Protein AF-A0A957M4D3-F1 (afdb_monomer_lite)

Structure (mmCIF, N/CA/C/O backbone):
data_AF-A0A957M4D3-F1
#
_entry.id   AF-A0A957M4D3-F1
#
loop_
_atom_site.group_PDB
_atom_site.id
_atom_site.type_symbol
_atom_site.label_atom_id
_atom_site.label_alt_id
_atom_site.label_comp_id
_atom_site.label_asym_id
_atom_site.label_entity_id
_atom_site.label_seq_id
_atom_site.pdbx_PDB_ins_code
_atom_site.Cartn_x
_atom_site.Cartn_y
_atom_site.Cartn_z
_atom_site.occupancy
_atom_site.B_iso_or_equiv
_atom_site.auth_seq_id
_atom_site.auth_comp_id
_atom_site.auth_asym_id
_atom_site.auth_atom_id
_atom_site.pdbx_PDB_model_num
ATOM 1 N N . ARG A 1 1 ? -1.184 6.207 -18.037 1.00 58.88 1 ARG A N 1
ATOM 2 C CA . ARG A 1 1 ? -1.026 7.655 -18.324 1.00 58.88 1 ARG A CA 1
ATOM 3 C C . ARG A 1 1 ? 0.369 8.044 -17.871 1.00 58.88 1 ARG A C 1
ATOM 5 O O . ARG A 1 1 ? 0.631 7.922 -16.687 1.00 58.88 1 ARG A O 1
ATOM 12 N N . GLU A 1 2 ? 1.253 8.446 -18.778 1.00 75.62 2 GLU A N 1
ATOM 13 C CA . GLU A 1 2 ? 2.665 8.744 -18.450 1.00 75.62 2 GLU A CA 1
ATOM 14 C C . GLU A 1 2 ? 2.966 10.249 -18.407 1.00 75.62 2 GLU A C 1
ATOM 16 O O . GLU A 1 2 ? 4.112 10.660 -18.290 1.00 75.62 2 GLU A O 1
ATOM 21 N N . GLU A 1 3 ? 1.929 11.088 -18.462 1.00 86.38 3 GLU A N 1
ATOM 22 C CA . GLU A 1 3 ? 2.058 12.551 -18.428 1.00 86.38 3 GLU A CA 1
ATOM 23 C C . GLU A 1 3 ? 2.701 13.062 -17.128 1.00 86.38 3 GLU A C 1
ATOM 25 O O . GLU A 1 3 ? 3.349 14.106 -17.121 1.00 86.38 3 GLU A O 1
ATOM 30 N N . TYR A 1 4 ? 2.525 12.338 -16.016 1.00 91.50 4 TYR A N 1
ATOM 31 C CA . TYR A 1 4 ? 3.084 12.703 -14.720 1.00 91.50 4 TYR A CA 1
ATOM 32 C C . TYR A 1 4 ? 3.399 11.459 -13.889 1.00 91.50 4 TYR A C 1
ATOM 34 O O . TYR A 1 4 ? 2.565 10.560 -13.777 1.00 91.50 4 TYR A O 1
ATOM 42 N N . GLY A 1 5 ? 4.568 11.440 -13.240 1.00 90.00 5 GLY A N 1
ATOM 43 C CA . GLY A 1 5 ? 5.095 10.259 -12.542 1.00 90.00 5 GLY A CA 1
ATOM 44 C C . GLY A 1 5 ? 4.193 9.688 -11.440 1.00 90.00 5 GLY A C 1
ATOM 45 O O . GLY A 1 5 ? 4.304 8.512 -11.116 1.00 90.00 5 GLY A O 1
ATOM 46 N N . ARG A 1 6 ? 3.265 10.487 -10.892 1.00 90.25 6 ARG A N 1
ATOM 47 C CA . ARG A 1 6 ? 2.242 10.009 -9.943 1.00 90.25 6 ARG A CA 1
ATOM 48 C C . ARG A 1 6 ? 1.200 9.090 -10.592 1.00 90.25 6 ARG A C 1
ATOM 50 O O . ARG A 1 6 ? 0.654 8.239 -9.906 1.00 90.25 6 ARG A O 1
ATOM 57 N N . TYR A 1 7 ? 0.883 9.296 -11.870 1.00 89.81 7 TYR A N 1
ATOM 58 C CA . TYR A 1 7 ? -0.169 8.562 -12.590 1.00 89.81 7 TYR A CA 1
ATOM 59 C C . TYR A 1 7 ? 0.367 7.386 -13.408 1.00 89.81 7 TYR A C 1
ATOM 61 O O . TYR A 1 7 ? -0.412 6.548 -13.864 1.00 89.81 7 TYR A O 1
ATOM 69 N N . GLY A 1 8 ? 1.677 7.346 -13.632 1.00 90.19 8 GLY A N 1
ATOM 70 C CA . GLY A 1 8 ? 2.323 6.273 -14.362 1.00 90.19 8 GLY A CA 1
ATOM 71 C C . GLY A 1 8 ? 3.817 6.509 -14.488 1.00 90.19 8 GLY A C 1
ATOM 72 O O . GLY A 1 8 ? 4.278 7.628 -14.709 1.00 90.19 8 GLY A O 1
ATOM 73 N N . ASN A 1 9 ? 4.569 5.428 -14.337 1.00 94.69 9 ASN A N 1
ATOM 74 C CA . ASN A 1 9 ? 6.011 5.398 -14.496 1.00 94.69 9 ASN A CA 1
ATOM 75 C C . ASN A 1 9 ? 6.387 4.041 -15.120 1.00 94.69 9 ASN A C 1
ATOM 77 O O . ASN A 1 9 ? 5.974 3.017 -14.568 1.00 94.69 9 ASN A O 1
ATOM 81 N N . PRO A 1 10 ? 7.160 3.996 -16.223 1.00 95.44 10 PRO A N 1
ATOM 82 C CA . PRO A 1 10 ? 7.487 2.740 -16.906 1.00 95.44 10 PRO A CA 1
ATOM 83 C C . PRO A 1 10 ? 8.154 1.690 -16.007 1.00 95.44 10 PRO A C 1
ATOM 85 O O . PRO A 1 10 ? 7.844 0.502 -16.093 1.00 95.44 10 PRO A O 1
ATOM 88 N N . THR A 1 11 ? 9.026 2.120 -15.093 1.00 95.94 11 THR A N 1
ATOM 89 C CA . THR A 1 11 ? 9.693 1.233 -14.132 1.00 95.94 11 THR A CA 1
ATOM 90 C C . THR A 1 11 ? 8.696 0.649 -13.137 1.00 95.94 11 THR A C 1
ATOM 92 O O . THR A 1 11 ? 8.738 -0.546 -12.854 1.00 95.94 11 THR A O 1
ATOM 95 N N . VAL A 1 12 ? 7.769 1.469 -12.636 1.00 96.75 12 VAL A N 1
ATOM 96 C CA . VAL A 1 12 ? 6.707 1.013 -11.726 1.00 96.75 12 VAL A CA 1
ATOM 97 C C . VAL A 1 12 ? 5.773 0.043 -12.447 1.00 96.75 12 VAL A C 1
ATOM 99 O O . VAL A 1 12 ? 5.488 -1.032 -11.923 1.00 96.75 12 VAL A O 1
ATOM 102 N N . ARG A 1 13 ? 5.392 0.350 -13.694 1.00 96.81 13 ARG A N 1
ATOM 103 C CA . ARG A 1 13 ? 4.512 -0.510 -14.493 1.00 96.81 13 ARG A CA 1
ATOM 104 C C . ARG A 1 13 ? 5.113 -1.890 -14.749 1.00 96.81 13 ARG A C 1
ATOM 106 O O . ARG A 1 13 ? 4.396 -2.887 -14.744 1.00 96.81 13 ARG A O 1
ATOM 113 N N . ALA A 1 14 ? 6.429 -1.969 -14.942 1.00 97.6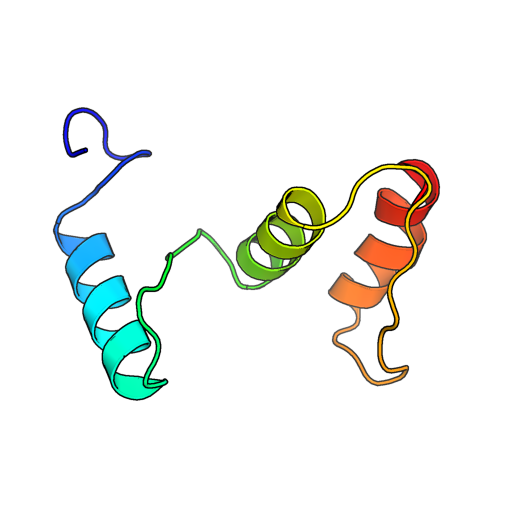9 14 ALA A N 1
ATOM 114 C CA . ALA A 1 14 ? 7.120 -3.246 -15.087 1.00 97.69 14 ALA A CA 1
ATOM 115 C C . ALA A 1 14 ? 7.029 -4.115 -13.817 1.00 97.69 14 ALA A C 1
ATOM 117 O O . ALA A 1 14 ? 6.937 -5.338 -13.925 1.00 97.69 14 ALA A O 1
ATOM 118 N N . VAL A 1 15 ? 7.041 -3.507 -12.625 1.00 97.94 15 VAL A N 1
ATOM 119 C CA . VAL A 1 15 ? 6.851 -4.222 -11.351 1.00 97.94 15 VAL A CA 1
ATOM 120 C C . VAL A 1 15 ? 5.398 -4.659 -11.190 1.00 97.94 15 VAL A C 1
ATOM 122 O O . VAL A 1 15 ? 5.156 -5.825 -10.889 1.00 97.94 15 VAL A O 1
ATOM 125 N N . GLU A 1 16 ? 4.442 -3.769 -11.459 1.00 97.88 16 GLU A N 1
ATOM 126 C CA . GLU A 1 16 ? 3.004 -4.078 -11.426 1.00 97.88 16 GLU A CA 1
ATOM 127 C C . GLU A 1 16 ? 2.667 -5.291 -12.297 1.00 97.88 16 GLU A C 1
ATOM 129 O O . GLU A 1 16 ? 2.084 -6.259 -11.814 1.00 97.88 16 GLU A O 1
ATOM 134 N N . ALA A 1 17 ? 3.119 -5.299 -13.554 1.00 98.31 17 ALA A N 1
ATOM 135 C CA . ALA A 1 17 ? 2.870 -6.408 -14.473 1.00 98.31 17 ALA A CA 1
ATOM 136 C C . ALA A 1 17 ? 3.471 -7.738 -13.981 1.00 98.31 17 ALA A C 1
ATOM 138 O O . ALA A 1 17 ? 2.865 -8.794 -14.157 1.00 98.31 17 ALA A O 1
ATOM 139 N N . LYS A 1 18 ? 4.653 -7.703 -13.350 1.00 98.50 18 LYS A N 1
ATOM 140 C CA . LYS A 1 18 ? 5.288 -8.902 -12.781 1.00 98.50 18 LYS A CA 1
ATOM 141 C C . LYS A 1 18 ? 4.516 -9.433 -11.577 1.00 98.50 18 LYS A C 1
ATOM 143 O O . LYS A 1 18 ? 4.304 -10.637 -11.505 1.00 98.50 18 LYS A O 1
ATOM 148 N N . ILE A 1 19 ? 4.096 -8.561 -10.659 1.00 98.44 19 ILE A N 1
ATOM 149 C CA . ILE A 1 19 ? 3.302 -8.962 -9.489 1.00 98.44 19 ILE A CA 1
ATOM 150 C C . ILE A 1 19 ? 1.964 -9.549 -9.943 1.00 98.44 19 ILE A C 1
ATOM 152 O O . ILE A 1 19 ? 1.613 -10.642 -9.513 1.00 98.44 19 ILE A O 1
ATOM 156 N N . ALA A 1 20 ? 1.264 -8.884 -10.869 1.00 98.69 20 ALA A N 1
ATOM 157 C CA . ALA A 1 20 ? -0.002 -9.380 -11.404 1.00 98.69 20 ALA A CA 1
ATOM 158 C C . ALA A 1 20 ? 0.144 -10.786 -12.011 1.00 98.69 20 ALA A C 1
ATOM 160 O O . ALA A 1 20 ? -0.652 -11.672 -11.715 1.00 98.69 20 ALA A O 1
ATOM 161 N N . ALA A 1 21 ? 1.204 -11.018 -12.793 1.00 98.62 21 ALA A N 1
ATOM 162 C CA . ALA A 1 21 ? 1.479 -12.328 -13.376 1.00 98.62 21 ALA A CA 1
ATOM 163 C C . ALA A 1 21 ? 1.783 -13.412 -12.325 1.00 98.62 21 ALA A C 1
ATOM 165 O O . ALA A 1 21 ? 1.359 -14.551 -12.501 1.00 98.62 21 ALA A O 1
ATOM 166 N N . LEU A 1 22 ? 2.500 -13.075 -11.245 1.00 98.62 22 LEU A N 1
ATOM 167 C CA . LEU A 1 22 ? 2.816 -14.016 -10.162 1.00 98.62 22 LEU A CA 1
ATOM 168 C C . LEU A 1 22 ? 1.577 -14.414 -9.352 1.00 98.62 22 LEU A C 1
ATOM 170 O O . LEU A 1 22 ? 1.435 -15.580 -8.998 1.00 98.62 22 LEU A O 1
ATOM 174 N N . GLU A 1 23 ? 0.676 -13.465 -9.102 1.00 98.38 23 GLU A N 1
ATOM 175 C CA . GLU A 1 23 ? -0.567 -13.687 -8.350 1.00 98.38 23 GLU A CA 1
ATOM 176 C C . GLU A 1 23 ? -1.711 -14.234 -9.227 1.00 98.38 23 GLU A C 1
ATOM 178 O O . GLU A 1 23 ? -2.798 -14.525 -8.730 1.00 98.38 23 GLU A O 1
ATOM 183 N N . GLY A 1 24 ? -1.506 -14.349 -10.546 1.00 98.44 24 GLY A N 1
ATOM 184 C CA . GLY A 1 24 ? -2.569 -14.703 -11.495 1.00 98.44 24 GLY A CA 1
ATOM 185 C C . GLY A 1 24 ? -3.685 -13.652 -11.579 1.00 98.44 24 GLY A C 1
ATOM 186 O O . GLY A 1 24 ? -4.816 -13.974 -11.943 1.00 98.44 24 GLY A O 1
ATOM 187 N N . ALA A 1 25 ? -3.384 -12.403 -11.222 1.00 98.19 25 ALA A N 1
ATOM 188 C CA . ALA A 1 25 ? -4.324 -11.292 -11.221 1.00 98.19 25 ALA A CA 1
ATOM 189 C C . ALA A 1 25 ? -4.391 -10.598 -12.591 1.00 98.19 25 ALA A C 1
ATOM 191 O O . ALA A 1 25 ? -3.449 -10.629 -13.383 1.00 98.19 25 ALA A O 1
ATOM 192 N N . GLN A 1 26 ? -5.510 -9.917 -12.855 1.00 98.25 26 GLN A N 1
ATOM 193 C CA . GLN A 1 26 ? -5.685 -9.128 -14.078 1.00 98.25 26 GLN A CA 1
ATOM 194 C C . GLN A 1 26 ? -4.741 -7.914 -14.131 1.00 98.25 26 GLN A C 1
ATOM 196 O O . GLN A 1 26 ? -4.272 -7.546 -15.207 1.00 98.25 26 GLN A O 1
ATOM 201 N N . ASP A 1 27 ? -4.492 -7.274 -12.987 1.00 97.50 27 ASP A N 1
ATOM 202 C CA . ASP A 1 27 ? -3.626 -6.103 -12.864 1.00 97.50 27 ASP A CA 1
ATOM 203 C C . ASP A 1 27 ? -3.106 -5.974 -11.424 1.00 97.50 27 ASP A C 1
ATOM 205 O O . ASP A 1 27 ? -3.594 -6.648 -10.514 1.00 97.50 27 ASP A O 1
ATOM 209 N N . ALA A 1 28 ? -2.133 -5.091 -11.215 1.00 97.50 28 ALA A N 1
ATOM 210 C CA . ALA A 1 28 ? -1.637 -4.715 -9.896 1.00 97.50 28 ALA A CA 1
ATOM 211 C C . ALA A 1 28 ? -1.299 -3.221 -9.852 1.00 97.50 28 ALA A C 1
ATOM 213 O O . ALA A 1 28 ? -1.024 -2.602 -10.879 1.00 97.50 28 ALA A O 1
ATOM 214 N N . ILE A 1 29 ? -1.285 -2.656 -8.644 1.00 96.38 29 ILE A N 1
ATOM 215 C CA . ILE A 1 29 ? -0.853 -1.282 -8.386 1.00 96.38 29 ILE A CA 1
ATOM 216 C C . ILE A 1 29 ? 0.268 -1.274 -7.351 1.00 96.38 29 ILE A C 1
ATOM 218 O O . ILE A 1 29 ? 0.173 -1.928 -6.311 1.00 96.38 29 ILE A O 1
ATOM 222 N N . VAL A 1 30 ? 1.333 -0.524 -7.627 1.00 96.69 30 VAL A N 1
ATOM 223 C CA . VAL A 1 30 ? 2.447 -0.337 -6.690 1.00 96.69 30 VAL A CA 1
ATOM 224 C C . VAL A 1 30 ? 2.330 1.025 -6.015 1.00 96.69 30 VAL A C 1
ATOM 226 O O . VAL A 1 30 ? 2.125 2.055 -6.653 1.00 96.69 30 VAL A O 1
ATOM 229 N N . VAL A 1 31 ? 2.493 1.030 -4.695 1.00 96.75 31 VAL A N 1
ATOM 230 C CA . VAL A 1 31 ? 2.385 2.220 -3.843 1.00 96.75 31 VAL A CA 1
ATOM 231 C C . VAL A 1 31 ? 3.591 2.339 -2.909 1.00 96.75 31 VAL A C 1
ATOM 233 O O . VAL A 1 31 ? 4.478 1.489 -2.900 1.00 96.75 31 VAL A O 1
ATOM 236 N N . SER A 1 32 ? 3.646 3.416 -2.123 1.00 96.75 32 SER A N 1
ATOM 237 C CA . SER A 1 32 ? 4.822 3.785 -1.324 1.00 96.75 32 SER A CA 1
ATOM 238 C C . SER A 1 32 ? 5.136 2.851 -0.149 1.00 96.75 32 SER A C 1
ATOM 240 O O . SER A 1 32 ? 6.272 2.838 0.317 1.00 96.75 32 SER A O 1
ATOM 242 N N . SER A 1 33 ? 4.156 2.102 0.365 1.00 97.81 33 SER A N 1
ATOM 243 C CA . SER A 1 33 ? 4.344 1.165 1.478 1.00 97.81 33 SER A CA 1
ATOM 244 C C . SER A 1 33 ? 3.220 0.131 1.553 1.00 97.81 33 SER A C 1
ATOM 246 O O . SER A 1 33 ? 2.152 0.316 0.969 1.00 97.81 33 SER A O 1
ATOM 248 N N . GLY A 1 34 ? 3.419 -0.929 2.342 1.00 97.12 34 GLY A N 1
ATOM 249 C CA . GLY A 1 34 ? 2.355 -1.898 2.630 1.00 97.12 34 GLY A CA 1
ATOM 250 C C . GLY A 1 34 ? 1.132 -1.252 3.290 1.00 97.12 34 GLY A C 1
ATOM 251 O O . GLY A 1 34 ? 0.002 -1.542 2.910 1.00 97.12 34 GLY A O 1
ATOM 252 N N . MET A 1 35 ? 1.341 -0.295 4.203 1.00 97.81 35 MET A N 1
ATOM 253 C CA . MET A 1 35 ? 0.228 0.449 4.800 1.00 97.81 35 MET A CA 1
ATOM 254 C C . MET A 1 35 ? -0.505 1.312 3.773 1.00 97.81 35 MET A C 1
ATOM 256 O O . MET A 1 35 ? -1.725 1.374 3.832 1.00 97.81 35 MET A O 1
ATOM 260 N N . ALA A 1 36 ? 0.189 1.920 2.805 1.00 98.06 36 ALA A N 1
ATOM 261 C CA . ALA A 1 36 ? -0.478 2.637 1.718 1.00 98.06 36 ALA A CA 1
ATOM 262 C C . ALA A 1 36 ? -1.334 1.697 0.854 1.00 98.06 36 ALA A C 1
ATOM 264 O O . ALA A 1 36 ? -2.411 2.094 0.424 1.00 98.06 36 ALA A O 1
ATOM 265 N N . ALA A 1 37 ? -0.895 0.451 0.636 1.00 97.94 37 ALA A N 1
ATOM 266 C CA . ALA A 1 37 ? -1.668 -0.529 -0.127 1.00 97.94 37 ALA A CA 1
ATOM 267 C C . ALA A 1 37 ? -2.957 -0.907 0.615 1.00 97.94 37 ALA A C 1
ATOM 269 O O . ALA A 1 37 ? -4.043 -0.881 0.034 1.00 97.94 37 ALA A O 1
ATOM 270 N N . VAL A 1 38 ? -2.850 -1.184 1.918 1.00 97.50 38 VAL A N 1
ATOM 271 C CA . VAL A 1 38 ? -3.998 -1.527 2.770 1.00 97.50 38 VAL A CA 1
ATOM 272 C C . VAL A 1 38 ? -4.981 -0.363 2.874 1.00 97.50 38 VAL A C 1
ATOM 274 O O . VAL A 1 38 ? -6.170 -0.544 2.621 1.00 97.50 38 VAL A O 1
ATOM 277 N N . THR A 1 39 ? -4.513 0.841 3.212 1.00 97.56 39 THR A N 1
ATOM 278 C CA . THR A 1 39 ? -5.410 1.988 3.406 1.00 97.56 39 THR A CA 1
ATOM 279 C C . THR A 1 39 ? -6.058 2.434 2.102 1.00 97.56 39 THR A C 1
ATOM 281 O O . THR A 1 39 ? -7.258 2.693 2.103 1.00 97.56 39 THR A O 1
ATOM 284 N N . ALA A 1 40 ? -5.324 2.467 0.984 1.00 97.69 40 ALA A N 1
ATOM 285 C CA . ALA A 1 40 ? -5.901 2.799 -0.317 1.00 97.69 40 ALA A CA 1
ATOM 286 C C . ALA A 1 40 ? -6.981 1.790 -0.727 1.00 97.69 40 ALA A C 1
ATOM 288 O O . ALA A 1 40 ? -8.046 2.198 -1.177 1.00 97.69 40 ALA A O 1
ATOM 289 N N . THR A 1 41 ? -6.742 0.493 -0.509 1.00 97.56 41 THR A N 1
ATOM 290 C CA . THR A 1 41 ? -7.724 -0.558 -0.817 1.00 97.56 41 THR A CA 1
ATOM 291 C C . THR A 1 41 ? -8.995 -0.387 0.014 1.00 97.56 41 THR A C 1
ATOM 293 O O . THR A 1 41 ? -10.094 -0.368 -0.536 1.00 97.56 41 THR A O 1
ATOM 296 N N . LEU A 1 42 ? -8.862 -0.199 1.331 1.00 97.38 42 LEU A N 1
ATOM 297 C CA . LEU A 1 42 ? -10.015 -0.038 2.220 1.00 97.38 42 LEU A CA 1
ATOM 298 C C . LEU A 1 42 ? -10.801 1.240 1.905 1.00 97.38 42 LEU A C 1
ATOM 300 O O . LEU A 1 42 ? -12.020 1.186 1.817 1.00 97.38 42 LEU A O 1
ATOM 304 N N . LEU A 1 43 ? -10.128 2.368 1.672 1.00 97.25 43 LEU A N 1
ATOM 305 C CA . LEU A 1 43 ? -10.792 3.638 1.351 1.00 97.25 43 LEU A CA 1
ATOM 306 C C . LEU A 1 43 ? -11.381 3.683 -0.065 1.00 97.25 43 LEU A C 1
ATOM 308 O O . LEU A 1 43 ? -12.273 4.484 -0.323 1.00 97.25 43 LEU A O 1
ATOM 312 N N . MET A 1 44 ? -10.887 2.854 -0.986 1.00 97.25 44 MET A N 1
ATOM 313 C CA . MET A 1 44 ? -11.464 2.718 -2.323 1.00 97.25 44 MET A CA 1
ATOM 314 C C . MET A 1 44 ? -12.740 1.869 -2.308 1.00 97.25 44 MET A C 1
ATOM 316 O O . MET A 1 44 ? -13.667 2.154 -3.065 1.00 97.25 44 MET A O 1
ATOM 320 N N . LEU A 1 45 ? -12.780 0.821 -1.480 1.00 97.56 45 LEU A N 1
ATOM 321 C CA . LEU A 1 45 ? -13.887 -0.137 -1.445 1.00 97.56 45 LEU A CA 1
ATOM 322 C C . LEU A 1 45 ? -14.990 0.240 -0.454 1.00 97.56 45 LEU A C 1
ATOM 324 O O . LEU A 1 45 ? -16.144 -0.118 -0.682 1.00 97.56 45 LEU A O 1
A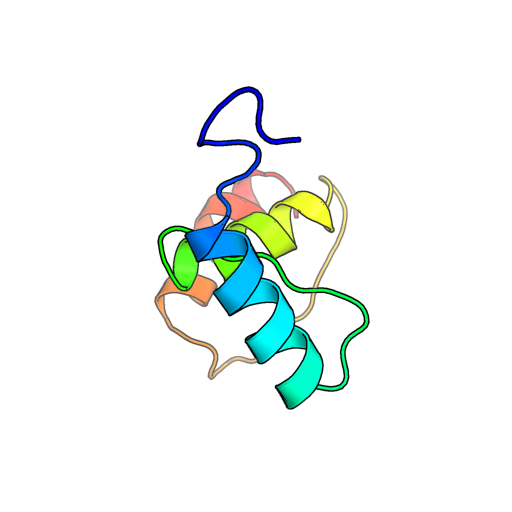TOM 328 N N . LEU A 1 46 ? -14.640 0.923 0.639 1.00 97.69 46 LEU A N 1
ATOM 329 C CA . LEU A 1 46 ? -15.553 1.199 1.744 1.00 97.69 46 LEU A CA 1
ATOM 330 C C . LEU A 1 46 ? -16.042 2.648 1.743 1.00 97.69 46 LEU A C 1
ATOM 332 O O . LEU A 1 46 ? -15.300 3.591 1.471 1.00 97.69 46 LEU A O 1
ATOM 336 N N . GLN A 1 47 ? -17.305 2.815 2.118 1.00 97.50 47 GLN A N 1
ATOM 337 C CA . GLN A 1 47 ? -17.987 4.095 2.277 1.00 97.50 47 GLN A CA 1
ATOM 338 C C . GLN A 1 47 ? -18.575 4.222 3.691 1.00 97.50 47 GLN A C 1
ATOM 340 O O . GLN A 1 47 ? -18.874 3.203 4.317 1.00 97.50 47 GLN A O 1
ATOM 345 N N . PRO A 1 48 ? -18.792 5.451 4.200 1.00 97.81 48 PRO A N 1
ATOM 346 C C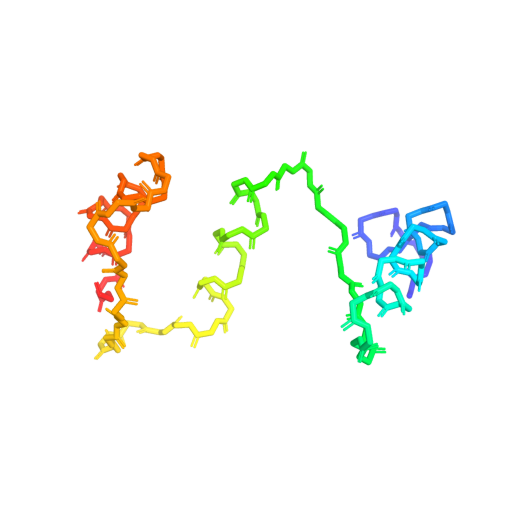A . PRO A 1 48 ? -19.447 5.652 5.490 1.00 97.81 48 PRO A CA 1
ATOM 347 C C . PRO A 1 48 ? -20.799 4.923 5.571 1.00 97.81 48 PRO A C 1
ATOM 349 O O . PRO A 1 48 ? -21.617 5.006 4.656 1.00 97.81 48 PRO A O 1
ATOM 352 N N . GLY A 1 49 ? -21.035 4.217 6.674 1.00 97.62 49 GLY A N 1
ATOM 353 C CA . GLY A 1 49 ? -22.210 3.386 6.939 1.00 97.62 49 GLY A CA 1
ATOM 354 C C . GLY A 1 49 ? -22.061 1.920 6.520 1.00 97.62 49 GLY A C 1
ATOM 355 O O . GLY A 1 49 ? -22.955 1.122 6.800 1.00 97.62 49 GLY A O 1
ATOM 356 N N . GLN A 1 50 ? -20.965 1.551 5.854 1.00 97.94 50 GLN A N 1
ATOM 357 C CA . GLN A 1 50 ? -20.661 0.159 5.524 1.00 97.94 50 GLN A CA 1
ATOM 358 C C . GLN A 1 50 ? -19.922 -0.543 6.664 1.00 97.94 50 GLN A C 1
ATOM 360 O O . GLN A 1 50 ? -19.447 0.094 7.590 1.00 97.94 50 GLN A O 1
ATOM 365 N N . HIS A 1 51 ? -19.822 -1.867 6.575 1.00 96.38 51 HIS A N 1
ATOM 366 C CA . HIS A 1 51 ? -19.151 -2.713 7.555 1.00 96.38 51 HIS A CA 1
ATOM 367 C C . HIS A 1 51 ? -18.203 -3.680 6.841 1.00 96.38 51 HIS A C 1
ATOM 369 O O . HIS A 1 51 ? -18.524 -4.187 5.763 1.00 96.38 51 HIS A O 1
ATOM 375 N N . PHE A 1 52 ? -17.069 -3.988 7.467 1.00 95.69 52 PHE A N 1
ATOM 376 C CA . PHE A 1 52 ? -16.136 -5.013 7.003 1.00 95.69 52 PHE A CA 1
ATOM 377 C C . PHE A 1 52 ? -15.640 -5.869 8.174 1.00 95.69 52 PHE A C 1
ATOM 379 O O . PHE A 1 52 ? -15.685 -5.452 9.329 1.00 95.69 52 PHE A O 1
ATOM 386 N N . ILE A 1 53 ? -15.169 -7.079 7.869 1.00 95.69 53 ILE A N 1
ATOM 387 C CA . ILE A 1 53 ? -14.667 -8.035 8.862 1.00 95.69 53 ILE A CA 1
ATOM 388 C C . ILE A 1 53 ? -13.150 -8.138 8.720 1.00 95.69 53 ILE A C 1
ATOM 390 O O . ILE A 1 53 ? -12.636 -8.293 7.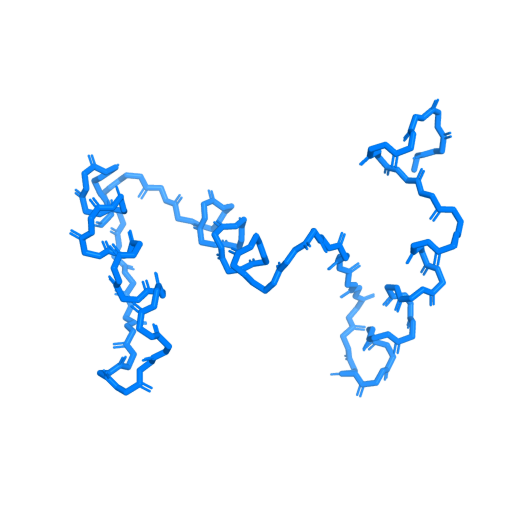613 1.00 95.69 53 ILE A O 1
ATOM 394 N N . LEU A 1 54 ? -12.445 -8.089 9.850 1.00 95.31 54 LEU A N 1
ATOM 395 C CA . LEU A 1 54 ? -10.996 -8.242 9.944 1.00 95.31 54 LEU A CA 1
ATOM 396 C C . LEU A 1 54 ? -10.661 -9.328 10.970 1.00 95.31 54 LEU A C 1
ATOM 398 O O . LEU A 1 54 ? -11.330 -9.439 11.997 1.00 95.31 54 LEU A O 1
ATOM 402 N N . THR A 1 55 ? -9.626 -10.123 10.704 1.00 94.50 55 THR A N 1
ATOM 403 C CA . THR A 1 55 ? -9.137 -11.131 11.654 1.00 94.50 55 THR A CA 1
ATOM 404 C C . THR A 1 55 ? -8.485 -10.465 12.866 1.00 94.50 55 THR A C 1
ATOM 406 O O . THR A 1 55 ? -7.792 -9.457 12.728 1.00 94.50 55 THR A O 1
ATOM 409 N N . ASP A 1 56 ? -8.633 -11.066 14.041 1.00 87.69 56 ASP A N 1
ATOM 410 C CA . ASP A 1 56 ? -8.034 -10.591 15.294 1.00 87.69 56 ASP A CA 1
ATOM 411 C C . ASP A 1 56 ? -6.495 -10.587 15.269 1.00 87.69 56 ASP A C 1
ATOM 413 O O . ASP A 1 56 ? -5.875 -9.665 15.792 1.00 87.69 56 ASP A O 1
ATOM 417 N N . ASN A 1 57 ? -5.879 -11.550 14.583 1.00 92.38 57 ASN A N 1
ATOM 418 C CA . ASN A 1 57 ? -4.429 -11.651 14.407 1.00 92.38 57 ASN A CA 1
ATOM 419 C C . ASN A 1 57 ? -3.903 -10.903 13.161 1.00 92.38 57 ASN A C 1
ATOM 421 O O . ASN A 1 57 ? -2.923 -11.316 12.538 1.00 92.38 57 ASN A O 1
ATOM 425 N N . CYS A 1 58 ? -4.582 -9.834 12.733 1.00 94.50 58 CYS A N 1
ATOM 426 C CA . CYS A 1 58 ? -4.091 -8.996 11.638 1.00 94.50 58 CYS A CA 1
ATOM 427 C C . CYS A 1 58 ? -2.880 -8.144 12.066 1.00 94.50 58 CYS A C 1
ATOM 429 O O . CYS A 1 58 ? -2.568 -7.998 13.249 1.00 94.50 58 CYS A O 1
ATOM 431 N N . TYR A 1 59 ? -2.191 -7.551 11.088 1.00 95.56 59 TYR A N 1
ATOM 432 C CA . TYR A 1 59 ? -1.080 -6.642 11.361 1.00 95.56 59 TYR A CA 1
ATOM 433 C C . TYR A 1 59 ? -1.519 -5.468 12.251 1.00 95.56 59 TYR A C 1
ATOM 435 O O . TYR A 1 59 ? -2.523 -4.810 11.974 1.00 95.56 59 TYR A O 1
ATOM 443 N N . HIS A 1 60 ? -0.742 -5.176 13.298 1.00 95.38 60 HIS A N 1
ATOM 444 C CA . HIS A 1 60 ? -1.141 -4.245 14.358 1.00 95.38 60 HIS A CA 1
ATOM 445 C C . HIS A 1 60 ? -1.543 -2.860 13.833 1.00 95.38 60 HIS A C 1
ATOM 447 O O . HIS A 1 60 ? -2.613 -2.362 14.170 1.00 95.38 60 HIS A O 1
ATOM 453 N N . SER A 1 61 ? -0.758 -2.270 12.929 1.00 95.50 61 SER A N 1
ATOM 454 C CA . SER A 1 61 ? -1.084 -0.947 12.382 1.00 95.50 61 SER A CA 1
ATOM 455 C C . SER A 1 61 ? -2.337 -0.948 11.500 1.00 95.50 61 SER A C 1
ATOM 457 O O . SER A 1 61 ? -2.999 0.080 11.365 1.00 95.50 61 SER A O 1
ATOM 459 N N . THR A 1 62 ? -2.708 -2.090 10.910 1.00 96.50 62 THR A N 1
ATOM 460 C CA . THR A 1 62 ? -3.990 -2.238 10.204 1.00 96.50 62 THR A CA 1
ATOM 461 C C . THR A 1 62 ? -5.156 -2.222 11.189 1.00 96.50 62 THR A C 1
ATOM 463 O O . THR A 1 62 ? -6.176 -1.583 10.918 1.00 96.50 62 THR A O 1
ATOM 466 N N . LEU A 1 63 ? -4.997 -2.861 12.351 1.00 95.69 63 LEU A N 1
ATOM 467 C CA . LEU A 1 63 ? -5.992 -2.819 13.419 1.00 95.69 63 LEU A CA 1
ATOM 468 C C . LEU A 1 63 ? -6.159 -1.396 13.968 1.00 95.69 63 LEU A C 1
ATOM 470 O O . LEU A 1 63 ? -7.287 -0.918 14.076 1.00 95.69 63 LEU A O 1
ATOM 474 N N . GLU A 1 64 ? -5.056 -0.692 14.235 1.00 96.12 64 GLU A N 1
ATOM 475 C CA . GLU A 1 64 ? -5.072 0.704 14.696 1.00 96.12 64 GLU A CA 1
ATOM 476 C C . GLU A 1 64 ? -5.753 1.633 13.683 1.00 96.12 64 GLU A C 1
ATOM 478 O O . GLU A 1 64 ? -6.603 2.449 14.049 1.00 96.12 64 GLU A O 1
ATOM 483 N N . PHE A 1 65 ? -5.439 1.485 12.392 1.00 97.00 65 PHE A N 1
ATOM 484 C CA . PHE A 1 65 ? -6.096 2.246 11.329 1.00 97.00 65 PHE A CA 1
ATOM 485 C C . PHE A 1 65 ? -7.608 1.990 11.294 1.00 97.00 65 PHE A C 1
ATOM 487 O O . PHE A 1 65 ? -8.395 2.929 11.153 1.00 97.00 65 PHE A O 1
ATOM 494 N N . SER A 1 66 ? -8.019 0.736 11.477 1.00 96.44 66 SER A N 1
ATOM 495 C CA . SER A 1 66 ? -9.426 0.333 11.444 1.00 96.44 66 SER A CA 1
ATOM 496 C C . SER A 1 66 ? -10.204 0.862 12.650 1.00 96.44 66 SER A C 1
ATOM 498 O O . SER A 1 66 ? -11.240 1.508 12.501 1.00 96.44 66 SER A O 1
ATOM 500 N N . GLN A 1 67 ? -9.680 0.654 13.858 1.00 95.25 67 GLN A N 1
ATOM 501 C CA . GLN A 1 67 ? -10.335 1.069 15.102 1.00 95.25 67 GLN A CA 1
ATOM 502 C C . GLN A 1 67 ? -10.266 2.583 15.342 1.00 95.25 67 GLN A C 1
ATOM 504 O O . GLN A 1 67 ? -11.111 3.127 16.055 1.00 95.25 67 GLN A O 1
ATOM 509 N N . GLY A 1 68 ? -9.276 3.258 14.756 1.00 96.50 68 GLY A N 1
ATOM 510 C CA . GLY A 1 68 ? -9.094 4.701 14.843 1.00 96.50 68 GLY A CA 1
ATOM 511 C C . GLY A 1 68 ? -9.733 5.447 13.676 1.00 96.50 68 GLY A C 1
ATOM 512 O O . GLY A 1 68 ? -10.759 6.108 13.835 1.00 96.50 68 GLY A O 1
ATOM 513 N N . PHE A 1 69 ? -9.098 5.393 12.505 1.00 97.62 69 PHE A N 1
ATOM 514 C CA . PHE A 1 69 ? -9.487 6.211 11.358 1.00 97.62 69 PHE A CA 1
ATOM 515 C C . PHE A 1 69 ? -10.806 5.746 10.735 1.00 97.62 69 PHE A C 1
ATOM 517 O O . PHE A 1 69 ? -11.713 6.565 10.607 1.00 97.62 69 PHE A O 1
ATOM 524 N N . LEU A 1 70 ? -10.940 4.462 10.379 1.00 97.38 70 LEU A N 1
ATOM 525 C CA . LEU A 1 70 ? -12.144 3.968 9.689 1.00 97.38 70 LEU A CA 1
ATOM 526 C C . LEU A 1 70 ? -13.393 4.105 10.563 1.00 97.38 70 LEU A C 1
ATOM 528 O O . LEU A 1 70 ? -14.392 4.658 10.106 1.00 97.38 70 LEU A O 1
ATOM 532 N N . LYS A 1 71 ? -13.278 3.770 11.852 1.00 96.75 71 LYS A N 1
ATOM 533 C CA . LYS A 1 71 ? -14.353 3.980 12.831 1.00 96.75 71 LYS A CA 1
ATOM 534 C C . LYS A 1 71 ? -14.818 5.438 12.906 1.00 96.75 71 LYS A C 1
ATOM 536 O O . LYS A 1 71 ? -16.010 5.711 13.001 1.00 96.75 71 LYS A O 1
ATOM 541 N N . ARG A 1 72 ? -13.889 6.401 12.850 1.00 97.56 72 ARG A N 1
ATOM 542 C CA . ARG A 1 72 ? -14.223 7.839 12.797 1.00 97.56 72 ARG A CA 1
ATOM 543 C C . ARG A 1 72 ? -14.792 8.270 11.448 1.00 97.56 72 ARG A C 1
ATOM 545 O O . ARG A 1 72 ? -15.567 9.219 11.404 1.00 97.56 72 ARG A O 1
ATOM 552 N N . TYR A 1 73 ? -14.389 7.604 10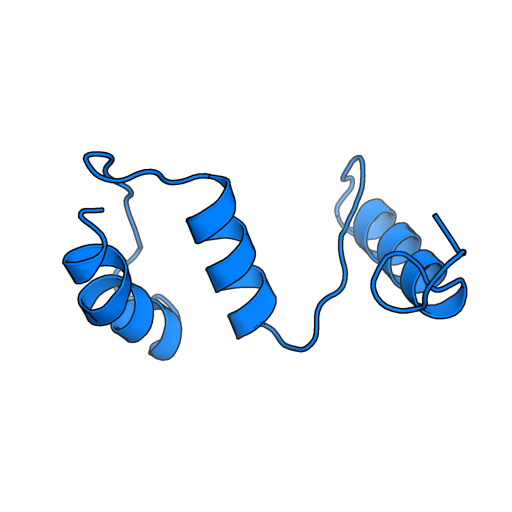.372 1.00 97.50 73 TYR A N 1
ATOM 553 C CA . TYR A 1 73 ? -14.907 7.811 9.023 1.00 97.50 73 TYR A CA 1
ATOM 554 C C . TYR A 1 73 ? -16.315 7.213 8.832 1.00 97.50 73 TYR A C 1
ATOM 556 O O . TYR A 1 73 ? -16.951 7.454 7.812 1.00 97.50 73 TYR A O 1
ATOM 564 N N . GLY A 1 74 ? -16.831 6.496 9.836 1.00 97.56 74 GLY A N 1
ATOM 565 C CA . GLY A 1 74 ? -18.183 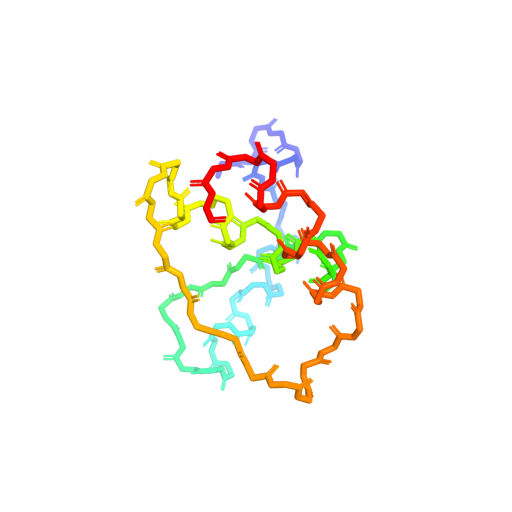5.942 9.850 1.00 97.56 74 GLY A CA 1
ATOM 566 C C . GLY A 1 74 ? -18.288 4.554 9.226 1.00 97.56 74 GLY A C 1
ATOM 567 O O . GLY A 1 74 ? -19.391 4.170 8.858 1.00 97.56 74 GLY A O 1
ATOM 568 N N . ILE A 1 75 ? -17.169 3.844 9.081 1.00 97.50 75 ILE A N 1
ATOM 569 C CA . ILE A 1 75 ? -17.096 2.432 8.674 1.00 97.50 75 ILE A CA 1
ATOM 570 C C . ILE A 1 75 ? -16.984 1.551 9.925 1.00 97.50 75 ILE A C 1
ATOM 572 O O . ILE A 1 75 ? -16.268 1.971 10.866 1.00 97.50 75 ILE A O 1
#

Foldseek 3Di:
DVPDVVVDDPVQQVVFVVVCVVVVHPTGHDDDDPVCVLVVVCVVVDAAPDDDDDDPPDDPVSVVCCVPVVVVRRD

pLDDT: mean 95.5, std 5.49, range [58.88, 98.69]

Radius of gyration: 14.97 Å; chains: 1; bounding box: 32×27×34 Å

Sequence (75 aa):
REEYGRYGNPTVRAVEAKIAALEGAQDAIVVSSGMAAVTATLLMLLQPGQHFILTDNCYHSTLEFSQGFLKRYGI

Secondary structure (DSSP, 8-state):
--SSTTT--HHHHHHHHHHHHHHT-S-----SSHHHHHHHHHHHH--TT------TTS-HHHHHHIIIIIHHHT-